Protein AF-A0A6H9S1B2-F1 (afdb_monomer)

Secondary structure (DSSP, 8-state):
----TTS-TTEEEEEETTEEEEEEE--TTEEEEE--S--SS--SSEEEE-TTT--EEEEEEGGGHHHHHHTT-EEEEHHHHHHHHHHHHHHHTHHHH--HHHHHHHHHHHHHH-HHHHHIIIIIIS-HHHHHHHHHHHHHTT----

Organism: NCBI:txid191390

pLDDT: mean 94.65, std 3.09, range [79.12, 98.5]

Mean predicted aligned error: 4.65 Å

Solvent-accessible surface area (backbone atoms only — not comparable to full-atom values): 8504 Å² total; per-residue (Å²): 140,80,92,61,89,89,50,59,95,44,48,52,75,45,66,58,98,87,41,80,76,49,74,48,78,54,51,85,84,28,26,41,35,33,48,87,82,69,59,74,74,87,82,81,58,50,78,48,58,40,85,61,80,66,37,55,24,30,40,24,54,66,87,47,50,68,60,43,45,75,30,44,28,52,73,42,47,40,68,56,53,54,52,48,28,52,48,47,50,48,58,76,41,39,33,77,69,59,47,74,67,56,51,50,53,51,43,55,56,42,32,75,80,39,45,68,58,36,56,49,41,46,67,65,77,37,45,66,70,55,52,46,52,53,52,30,53,37,28,68,72,71,43,86,88,127

Foldseek 3Di:
DDDDPVDDPQKDFDDDPNHTPDMDGFDQQWKKFFDPPQFQDDDPAQWDAQLLPRTTIGTHGPVCVVVSVVRPTDIGGRVVSVVNNVVSVCLQCVLVVDDLVNLVVVLVVCCVVPVPCSVCVPPNVPHSVVVSVVVSVCSNVSHDPD

Nearest PDB structures (foldseek):
  6ch2-assembly1_A  TM=9.134E-01  e=1.469E-17  Salmonella enterica subsp. enterica serovar Typhimurium str. LT2
  6ai3-assembly2_B  TM=9.519E-01  e=8.282E-17  Salmonella enterica subsp. enterica serovar Typhimurium str. LT2
  6ch2-assembly3_C  TM=9.120E-01  e=3.488E-17  Salmonella enterica subsp. enterica serovar Typhimurium str. LT2
  6ch3-assembly1_A  TM=9.401E-01  e=1.536E-16  Salmonella enterica subsp. enterica serovar Typhimurium str. LT2
  6ai2-assembly2_B  TM=9.499E-01  e=7.654E-16  Salmonella enterica subsp. enterica serovar Typhimurium str. LT2

Sequence (146 aa):
IRDNLDLAPSAYRLTLMGVILAEAEIYPDRELAINPGQVYGSLNGITAKDPAFGLEAVWIEISQRAQAQSLGYTVVDASTVVATHLNQILYKHSSELIGHEEVQQLLQVLAKGSPKLAEELVPGVVSLSQLLKVLQALLAEQVPVR

InterPro domains:
  IPR001712 Type III secretion system FHIPEP [PF00771] (1-146)
  IPR001712 Type III secretion system FHIPEP [PTHR30161] (1-146)
  IPR042193 FHIPEP, domain 3 [G3DSA:1.10.8.540] (99-146)
  IPR042194 FHIPEP, domain 1 [G3DSA:3.40.30.60] (1-98)

Structure (mmCIF, N/CA/C/O backbone):
data_AF-A0A6H9S1B2-F1
#
_entry.id   AF-A0A6H9S1B2-F1
#
loop_
_atom_site.group_PDB
_atom_site.id
_atom_site.type_symbol
_atom_site.label_atom_id
_atom_site.label_alt_id
_atom_site.label_comp_id
_atom_site.label_asym_id
_atom_site.label_entity_id
_atom_site.label_seq_id
_atom_site.pdbx_PDB_ins_code
_atom_site.Cartn_x
_atom_site.Cartn_y
_atom_site.Cartn_z
_atom_site.occupancy
_atom_site.B_iso_or_equiv
_atom_site.auth_seq_id
_atom_site.auth_comp_id
_atom_site.auth_asym_id
_atom_site.auth_atom_id
_atom_site.pdbx_PDB_model_num
ATOM 1 N N . ILE A 1 1 ? 9.379 -4.042 9.890 1.00 89.12 1 ILE A N 1
ATOM 2 C CA . ILE A 1 1 ? 10.267 -4.456 8.777 1.00 89.12 1 ILE A CA 1
ATOM 3 C C . ILE A 1 1 ? 11.263 -5.459 9.345 1.00 89.12 1 ILE A C 1
ATOM 5 O O . ILE A 1 1 ? 11.725 -5.232 10.459 1.00 89.12 1 ILE A O 1
ATOM 9 N N . ARG A 1 2 ? 11.486 -6.592 8.672 1.00 92.81 2 ARG A N 1
ATOM 10 C CA . ARG A 1 2 ? 12.411 -7.657 9.095 1.00 92.81 2 ARG A CA 1
ATOM 11 C C . ARG A 1 2 ? 13.111 -8.219 7.864 1.00 92.81 2 ARG A C 1
ATOM 13 O O . ARG A 1 2 ? 12.448 -8.387 6.842 1.00 92.81 2 ARG A O 1
ATOM 20 N N . ASP A 1 3 ? 14.387 -8.544 8.001 1.00 90.69 3 ASP A N 1
ATOM 21 C CA . ASP A 1 3 ? 15.138 -9.220 6.948 1.00 90.69 3 ASP A CA 1
ATOM 22 C C . ASP A 1 3 ? 14.746 -10.699 6.887 1.00 90.69 3 ASP A C 1
ATOM 24 O O . ASP A 1 3 ? 14.477 -11.329 7.915 1.00 90.69 3 ASP A O 1
ATOM 28 N N . ASN A 1 4 ? 14.702 -11.249 5.675 1.00 89.75 4 ASN A N 1
ATOM 29 C CA . ASN A 1 4 ? 14.436 -12.660 5.436 1.00 89.75 4 ASN A CA 1
ATOM 30 C C . ASN A 1 4 ? 15.391 -13.185 4.359 1.00 89.75 4 ASN A C 1
ATOM 32 O O . ASN A 1 4 ? 15.286 -12.801 3.198 1.00 89.75 4 ASN A O 1
ATOM 36 N N . LEU A 1 5 ? 16.313 -14.061 4.764 1.00 89.56 5 LEU A N 1
ATOM 37 C CA . LEU A 1 5 ? 17.356 -14.617 3.898 1.00 89.56 5 LEU A CA 1
ATOM 38 C C . LEU A 1 5 ? 16.834 -15.693 2.934 1.00 89.56 5 LEU A C 1
ATOM 40 O O . LEU A 1 5 ? 17.553 -16.069 2.013 1.00 89.56 5 LEU A O 1
ATOM 44 N N . ASP A 1 6 ? 15.598 -16.161 3.125 1.00 89.94 6 ASP A N 1
ATOM 45 C CA . ASP A 1 6 ? 14.951 -17.120 2.224 1.00 89.94 6 ASP A CA 1
ATOM 46 C C . ASP A 1 6 ? 14.333 -16.438 0.987 1.00 89.94 6 ASP A C 1
ATOM 48 O O . ASP A 1 6 ? 13.907 -17.116 0.052 1.00 89.94 6 ASP A O 1
ATOM 52 N N . LEU A 1 7 ? 14.244 -15.101 0.976 1.00 90.25 7 LEU A N 1
ATOM 53 C CA . LEU A 1 7 ? 13.766 -14.334 -0.175 1.00 90.25 7 LEU A CA 1
ATOM 54 C C . LEU A 1 7 ? 14.899 -14.065 -1.170 1.00 90.25 7 LEU A C 1
ATOM 56 O O . LEU A 1 7 ? 16.067 -13.938 -0.801 1.00 90.25 7 LEU A O 1
ATOM 60 N N . ALA A 1 8 ? 14.537 -13.917 -2.446 1.00 90.44 8 ALA A N 1
ATOM 61 C CA . ALA A 1 8 ? 15.475 -13.420 -3.445 1.00 90.44 8 ALA A CA 1
ATOM 62 C C . ALA A 1 8 ? 15.985 -12.013 -3.053 1.00 90.44 8 ALA A C 1
ATOM 64 O O . ALA A 1 8 ? 15.225 -11.237 -2.469 1.00 90.44 8 ALA A O 1
ATOM 65 N N . PRO A 1 9 ? 17.230 -11.638 -3.408 1.00 88.19 9 PRO A N 1
ATOM 66 C CA . PRO A 1 9 ? 17.816 -10.351 -3.008 1.00 88.19 9 PRO A CA 1
ATOM 67 C C . PRO A 1 9 ? 17.001 -9.128 -3.442 1.00 88.19 9 PRO A C 1
ATOM 69 O O . PRO A 1 9 ? 17.015 -8.094 -2.782 1.00 88.19 9 PRO A O 1
ATOM 72 N N . SER A 1 10 ? 16.297 -9.260 -4.563 1.00 91.25 10 SER A N 1
ATOM 73 C CA . SER A 1 10 ? 15.443 -8.246 -5.165 1.00 91.25 10 SER A CA 1
ATOM 74 C C . SER A 1 10 ? 13.965 -8.480 -4.860 1.00 91.25 10 SER A C 1
ATOM 76 O O . SER A 1 10 ? 13.134 -8.041 -5.636 1.00 91.25 10 SER A O 1
ATOM 78 N N . ALA A 1 11 ? 13.593 -9.198 -3.798 1.00 94.25 11 ALA A N 1
ATOM 79 C CA . ALA A 1 11 ? 12.193 -9.469 -3.472 1.00 94.25 11 ALA A CA 1
ATOM 80 C C . ALA A 1 11 ? 11.792 -8.894 -2.112 1.00 94.25 11 ALA A C 1
ATOM 82 O O . ALA A 1 11 ? 12.574 -8.862 -1.164 1.00 94.25 11 ALA A O 1
ATOM 83 N N . TYR A 1 12 ? 10.528 -8.492 -2.000 1.00 95.50 12 TYR A N 1
ATOM 84 C CA . TYR A 1 12 ? 9.899 -8.194 -0.718 1.00 95.50 12 TYR A CA 1
ATOM 85 C C . TYR A 1 12 ? 8.588 -8.959 -0.567 1.00 95.50 12 TYR A C 1
ATOM 87 O O . TYR A 1 12 ? 7.947 -9.356 -1.540 1.00 95.50 12 TYR A O 1
ATOM 95 N N . ARG A 1 13 ? 8.181 -9.136 0.691 1.00 95.88 13 ARG A N 1
ATOM 96 C CA . ARG A 1 13 ? 6.952 -9.821 1.083 1.00 95.88 13 ARG A CA 1
ATOM 97 C C . ARG A 1 13 ? 6.174 -8.955 2.060 1.00 95.88 13 ARG A C 1
ATOM 99 O O . ARG A 1 13 ? 6.723 -8.482 3.055 1.00 95.88 13 ARG A O 1
ATOM 106 N N . LEU A 1 14 ? 4.884 -8.795 1.801 1.00 95.25 14 LEU A N 1
ATOM 107 C CA . LEU A 1 14 ? 3.946 -8.131 2.694 1.00 95.25 14 LEU A CA 1
ATOM 108 C C . LEU A 1 14 ? 3.105 -9.192 3.397 1.00 95.25 14 LEU A C 1
ATOM 110 O O . LEU A 1 14 ? 2.517 -10.065 2.757 1.00 95.25 14 LEU A O 1
ATOM 114 N N . THR A 1 15 ? 3.082 -9.129 4.727 1.00 93.44 15 THR A N 1
ATOM 115 C CA . THR A 1 15 ? 2.350 -10.083 5.567 1.00 93.44 15 THR A CA 1
ATOM 116 C C . THR A 1 15 ? 1.433 -9.353 6.534 1.00 93.44 15 THR A C 1
ATOM 118 O O . THR A 1 15 ? 1.811 -8.308 7.066 1.00 93.44 15 THR A O 1
ATOM 121 N N . LEU A 1 16 ? 0.258 -9.924 6.783 1.00 89.06 16 LEU A N 1
ATOM 122 C CA . LEU A 1 16 ? -0.695 -9.460 7.783 1.00 89.06 16 LEU A CA 1
ATOM 123 C C . LEU A 1 16 ? -1.042 -10.624 8.706 1.00 89.06 16 LEU A C 1
ATOM 125 O O . LEU A 1 16 ? -1.444 -11.684 8.241 1.00 89.06 16 LEU A O 1
ATOM 129 N N . MET A 1 17 ? -0.831 -10.446 10.013 1.00 86.12 17 MET A N 1
ATOM 130 C CA . MET A 1 17 ? -1.070 -11.489 11.025 1.00 86.12 17 MET A CA 1
ATOM 131 C C . MET A 1 17 ? -0.402 -12.840 10.688 1.00 86.12 17 MET A C 1
ATOM 133 O O . MET A 1 17 ? -0.944 -13.908 10.949 1.00 86.12 17 MET A O 1
ATOM 137 N N . GLY A 1 18 ? 0.790 -12.792 10.080 1.00 87.88 18 GLY A N 1
ATOM 138 C CA . GLY A 1 18 ? 1.551 -13.975 9.660 1.00 87.88 18 GLY A CA 1
ATOM 139 C C . GLY A 1 18 ? 1.124 -14.580 8.318 1.00 87.88 18 GLY A C 1
ATOM 140 O O . GLY A 1 18 ? 1.824 -15.449 7.804 1.00 87.88 18 GLY A O 1
ATOM 141 N N . VAL A 1 19 ? 0.034 -14.101 7.716 1.00 91.94 19 VAL A N 1
ATOM 142 C CA . VAL A 1 19 ? -0.426 -14.519 6.387 1.00 91.94 19 VAL A CA 1
ATOM 143 C C . VAL A 1 19 ? 0.263 -13.679 5.319 1.00 91.94 19 VAL A C 1
ATOM 145 O O . VAL A 1 19 ? 0.362 -12.460 5.445 1.00 91.94 19 VAL A O 1
ATOM 148 N N . ILE A 1 20 ? 0.744 -14.326 4.259 1.00 94.38 20 ILE A N 1
ATOM 149 C CA . ILE A 1 20 ? 1.337 -13.649 3.103 1.00 94.38 20 ILE A CA 1
ATOM 150 C C . ILE A 1 20 ? 0.217 -13.023 2.277 1.00 94.38 20 ILE A C 1
ATOM 152 O O . ILE A 1 20 ? -0.643 -13.739 1.770 1.00 94.38 20 ILE A O 1
ATOM 156 N N . LEU A 1 21 ? 0.238 -11.697 2.144 1.00 94.12 21 LEU A N 1
ATOM 157 C CA . LEU A 1 21 ? -0.731 -10.960 1.332 1.00 94.12 21 LEU A CA 1
ATOM 158 C C . LEU A 1 21 ? -0.211 -10.689 -0.075 1.00 94.12 21 LEU A C 1
ATOM 160 O O . LEU A 1 21 ? -0.986 -10.739 -1.027 1.00 94.12 21 LEU A O 1
ATOM 164 N N . ALA A 1 22 ? 1.084 -10.396 -0.206 1.00 94.25 22 ALA A N 1
ATOM 165 C CA . ALA A 1 22 ? 1.697 -10.155 -1.501 1.00 94.25 22 ALA A CA 1
ATOM 166 C C . ALA A 1 22 ? 3.215 -10.339 -1.482 1.00 94.25 22 ALA A C 1
ATOM 168 O O . ALA A 1 22 ? 3.870 -10.206 -0.444 1.00 94.25 22 ALA A O 1
ATOM 169 N N . GLU A 1 23 ? 3.760 -10.581 -2.667 1.00 94.62 23 GLU A N 1
ATOM 170 C CA . GLU A 1 23 ? 5.188 -10.639 -2.956 1.00 94.62 23 GLU A CA 1
ATOM 171 C C . GLU A 1 23 ? 5.444 -9.932 -4.281 1.00 94.62 23 GLU A C 1
ATOM 173 O O . GLU A 1 23 ? 4.609 -9.991 -5.186 1.00 94.62 23 GLU A O 1
ATOM 178 N N . ALA A 1 24 ? 6.580 -9.255 -4.395 1.00 95.38 24 ALA A N 1
ATOM 179 C CA . ALA A 1 24 ? 6.995 -8.657 -5.653 1.00 95.38 24 ALA A CA 1
ATOM 180 C C . ALA A 1 24 ? 8.511 -8.484 -5.710 1.00 95.38 24 ALA A C 1
ATOM 182 O O . ALA A 1 24 ? 9.193 -8.414 -4.682 1.00 95.38 24 ALA A O 1
ATOM 183 N N . GLU A 1 25 ? 9.011 -8.384 -6.938 1.00 94.88 25 GLU A N 1
ATOM 184 C CA . GLU A 1 25 ? 10.393 -8.023 -7.210 1.00 94.88 25 GLU A CA 1
ATOM 185 C C . GLU A 1 25 ? 10.570 -6.501 -7.243 1.00 94.88 25 GLU A C 1
ATOM 187 O O . GLU A 1 25 ? 9.676 -5.747 -7.636 1.00 94.88 25 GLU A O 1
ATOM 192 N N . ILE A 1 26 ? 11.741 -6.049 -6.811 1.00 95.69 26 ILE A N 1
ATOM 193 C CA . ILE A 1 26 ? 12.121 -4.657 -6.674 1.00 95.69 26 ILE A CA 1
ATOM 194 C C . ILE A 1 26 ? 13.595 -4.477 -7.036 1.00 95.69 26 ILE A C 1
ATOM 196 O O . ILE A 1 26 ? 14.451 -5.255 -6.619 1.00 95.69 26 ILE A O 1
ATOM 200 N N . TYR A 1 27 ? 13.897 -3.422 -7.790 1.00 96.12 27 TYR A N 1
ATOM 201 C CA . TYR A 1 27 ? 15.253 -3.101 -8.235 1.00 96.12 27 TYR A CA 1
ATOM 202 C C . TYR A 1 27 ? 15.627 -1.707 -7.719 1.00 96.12 27 TYR A C 1
ATOM 204 O O . TYR A 1 27 ? 15.220 -0.713 -8.320 1.00 96.12 27 TYR A O 1
ATOM 212 N N . PRO A 1 28 ? 16.342 -1.604 -6.580 1.00 93.75 28 PRO A N 1
ATOM 213 C CA . PRO A 1 28 ? 16.611 -0.323 -5.917 1.00 93.75 28 PRO A CA 1
ATOM 214 C C . PRO A 1 28 ? 17.414 0.683 -6.754 1.00 93.75 28 PRO A C 1
ATOM 216 O O . PRO A 1 28 ? 17.360 1.881 -6.493 1.00 93.75 28 PRO A O 1
ATOM 219 N N . ASP A 1 29 ? 18.168 0.196 -7.735 1.00 95.25 29 ASP A N 1
ATOM 220 C CA . ASP A 1 29 ? 19.000 0.962 -8.665 1.00 95.25 29 ASP A CA 1
ATOM 221 C C . ASP A 1 29 ? 18.260 1.384 -9.948 1.00 95.25 29 ASP A C 1
ATOM 223 O O . ASP A 1 29 ? 18.840 2.042 -10.813 1.00 95.25 29 ASP A O 1
ATOM 227 N N . ARG A 1 30 ? 16.976 1.030 -10.076 1.00 97.62 30 ARG A N 1
ATOM 228 C CA . ARG A 1 30 ? 16.136 1.283 -11.253 1.00 97.62 30 ARG A CA 1
ATOM 229 C C . ARG A 1 30 ? 14.872 2.058 -10.895 1.00 97.62 30 ARG A C 1
ATOM 231 O O . ARG A 1 30 ? 14.501 2.218 -9.733 1.00 97.62 30 ARG A O 1
ATOM 238 N N . GLU A 1 31 ? 14.172 2.502 -11.932 1.00 98.31 31 GLU A N 1
ATOM 239 C CA . GL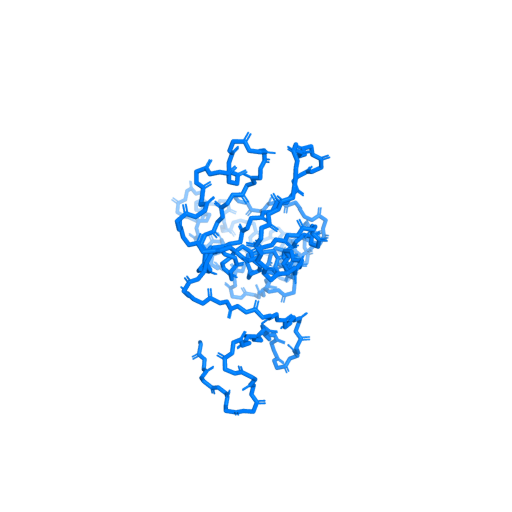U A 1 31 ? 12.854 3.132 -11.821 1.00 98.31 31 GLU A CA 1
ATOM 240 C C . GLU A 1 31 ? 11.814 2.320 -12.585 1.00 98.31 31 GLU A C 1
ATOM 242 O O . GLU A 1 31 ? 12.126 1.701 -13.602 1.00 98.31 31 GLU A O 1
ATOM 247 N N . LEU A 1 32 ? 10.574 2.314 -12.101 1.00 98.50 32 LEU A N 1
ATOM 248 C CA . LEU A 1 32 ? 9.473 1.614 -12.748 1.00 98.50 32 LEU A CA 1
ATOM 249 C C . LEU A 1 32 ? 8.728 2.582 -13.667 1.00 98.50 32 LEU A C 1
ATOM 251 O O . LEU A 1 32 ? 8.106 3.537 -13.203 1.00 98.50 32 LEU A O 1
ATOM 255 N N . ALA A 1 33 ? 8.778 2.325 -14.971 1.00 98.50 33 ALA A N 1
ATOM 256 C CA . ALA A 1 33 ? 7.979 3.017 -15.970 1.00 98.50 33 ALA A CA 1
ATOM 257 C C . ALA A 1 33 ? 6.668 2.255 -16.196 1.00 98.50 33 ALA A C 1
ATOM 259 O O . ALA A 1 33 ? 6.656 1.187 -16.805 1.00 98.50 33 ALA A O 1
ATOM 260 N N . ILE A 1 34 ? 5.565 2.809 -15.703 1.00 98.25 34 ILE A N 1
ATOM 261 C CA . ILE A 1 34 ? 4.226 2.217 -15.729 1.00 98.25 34 ILE A CA 1
ATOM 262 C C . ILE A 1 34 ? 3.465 2.738 -16.948 1.00 98.25 34 ILE A C 1
ATOM 264 O O . ILE A 1 34 ? 3.444 3.945 -17.202 1.00 98.25 34 ILE A O 1
ATOM 268 N N . ASN A 1 35 ? 2.831 1.838 -17.698 1.00 97.25 35 ASN A N 1
ATOM 269 C CA . ASN A 1 35 ? 1.975 2.174 -18.829 1.00 97.25 35 ASN A CA 1
ATOM 270 C C . ASN A 1 35 ? 0.527 2.426 -18.350 1.00 97.25 35 ASN A C 1
ATOM 272 O O . ASN A 1 35 ? -0.155 1.470 -17.976 1.00 97.25 35 ASN A O 1
ATOM 276 N N . PRO A 1 36 ? 0.012 3.672 -18.395 1.00 94.19 36 PRO A N 1
ATOM 277 C CA . PRO A 1 36 ? -1.368 3.979 -18.003 1.00 94.19 36 PRO A CA 1
ATOM 278 C C . PRO A 1 36 ? -2.411 3.654 -19.094 1.00 94.19 36 PRO A C 1
ATOM 280 O O . PRO A 1 36 ? -3.590 3.949 -18.920 1.00 94.19 36 PRO A O 1
ATOM 283 N N . GLY A 1 37 ? -1.995 3.085 -20.231 1.00 91.88 37 GLY A N 1
ATOM 284 C CA . GLY A 1 37 ? -2.847 2.674 -21.352 1.00 91.88 37 GLY A CA 1
ATOM 285 C C . GLY A 1 37 ? -2.613 3.447 -22.655 1.00 91.88 37 GLY A C 1
ATOM 286 O O . GLY A 1 37 ? -3.025 2.982 -23.714 1.00 91.88 37 GLY A O 1
ATOM 287 N N . GLN A 1 38 ? -1.939 4.600 -22.611 1.00 89.88 38 GLN A N 1
ATOM 288 C CA . GLN A 1 38 ? -1.633 5.428 -23.786 1.00 89.88 38 GLN A CA 1
ATOM 289 C C . GLN A 1 38 ? -0.146 5.796 -23.812 1.00 89.88 38 GLN A C 1
ATOM 291 O O . GLN A 1 38 ? 0.244 6.872 -23.362 1.00 89.88 38 GLN A O 1
ATOM 296 N N . VAL A 1 39 ? 0.681 4.889 -24.336 1.00 95.56 39 VAL A N 1
ATOM 297 C CA . VAL A 1 39 ? 2.125 5.105 -24.530 1.00 95.56 39 VAL A CA 1
ATOM 298 C C . VAL A 1 39 ? 2.499 5.037 -26.008 1.00 95.56 39 VAL A C 1
ATOM 300 O O . VAL A 1 39 ? 1.875 4.313 -26.784 1.00 95.56 39 VAL A O 1
ATOM 303 N N . TYR A 1 40 ? 3.536 5.775 -26.398 1.00 93.06 40 TYR A N 1
ATOM 304 C CA . TYR A 1 40 ? 3.951 5.958 -27.794 1.00 93.06 40 TYR A CA 1
ATOM 305 C C . TYR A 1 40 ? 5.305 5.312 -28.100 1.00 93.06 40 TYR A C 1
ATOM 307 O O . TYR A 1 40 ? 6.183 5.938 -28.683 1.00 93.06 40 TYR A O 1
ATOM 315 N N . GLY A 1 41 ? 5.489 4.055 -27.703 1.00 92.94 41 GLY A N 1
ATOM 316 C CA . GLY A 1 41 ? 6.713 3.290 -27.946 1.00 92.94 41 GLY A CA 1
ATOM 317 C C . GLY A 1 41 ? 6.993 2.296 -26.827 1.00 92.94 41 GLY A C 1
ATOM 318 O O . GLY A 1 41 ? 6.241 2.220 -25.860 1.00 92.94 41 GLY A O 1
ATOM 319 N N . SER A 1 42 ? 8.078 1.539 -26.962 1.00 94.38 42 SER A N 1
ATOM 320 C CA . SER A 1 42 ? 8.573 0.619 -25.935 1.00 94.38 42 SER A CA 1
ATOM 321 C C . SER A 1 42 ? 9.867 1.134 -25.311 1.00 94.38 42 SER A C 1
ATOM 323 O O . SER A 1 42 ? 10.636 1.854 -25.950 1.00 94.38 42 SER A O 1
ATOM 325 N N . LEU A 1 43 ? 10.130 0.714 -24.076 1.00 96.62 43 LEU A N 1
ATOM 326 C CA . LEU A 1 43 ? 11.358 1.014 -23.345 1.00 96.62 43 LEU A CA 1
ATOM 327 C C . LEU A 1 43 ? 12.266 -0.212 -23.279 1.00 96.62 43 LEU A C 1
ATOM 329 O O . LEU A 1 43 ? 11.786 -1.344 -23.238 1.00 96.62 43 LEU A O 1
ATOM 333 N N . ASN A 1 44 ? 13.577 0.024 -23.231 1.00 96.12 44 ASN A N 1
ATOM 334 C CA . ASN A 1 44 ? 14.552 -1.030 -22.982 1.00 96.12 44 ASN A CA 1
ATOM 335 C C . ASN A 1 44 ? 14.729 -1.206 -21.472 1.00 96.12 44 ASN A C 1
ATOM 337 O O . ASN A 1 44 ? 15.128 -0.275 -20.768 1.00 96.12 44 AS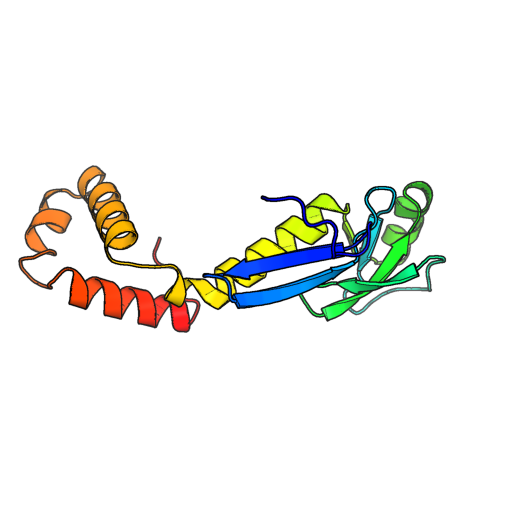N A O 1
ATOM 341 N N . GLY A 1 45 ? 14.462 -2.408 -20.976 1.00 96.50 45 GLY A N 1
ATOM 342 C CA . GLY A 1 45 ? 14.556 -2.703 -19.554 1.00 96.50 45 GLY A CA 1
ATOM 343 C C . GLY A 1 45 ? 13.984 -4.070 -19.206 1.00 96.50 45 GLY A C 1
ATOM 344 O O . GLY A 1 45 ? 13.774 -4.908 -20.082 1.00 96.50 45 GLY A O 1
ATOM 345 N N . ILE A 1 46 ? 13.736 -4.286 -17.917 1.00 97.38 46 ILE A N 1
ATOM 346 C CA . ILE A 1 46 ? 13.168 -5.539 -17.410 1.00 97.38 46 ILE A CA 1
ATOM 347 C C . ILE A 1 46 ? 11.649 -5.391 -17.398 1.00 97.38 46 ILE A C 1
ATOM 349 O O . ILE A 1 46 ? 11.110 -4.571 -16.654 1.00 97.38 46 ILE A O 1
ATOM 353 N N . THR A 1 47 ? 10.952 -6.154 -18.237 1.00 97.12 47 THR A N 1
ATOM 354 C CA . THR A 1 47 ? 9.484 -6.175 -18.253 1.00 97.12 47 THR A CA 1
ATOM 355 C C . THR A 1 47 ? 8.947 -6.654 -16.908 1.00 97.12 47 THR A C 1
ATOM 357 O O . THR A 1 47 ? 9.418 -7.650 -16.365 1.00 97.12 47 THR A O 1
ATOM 360 N N . ALA A 1 48 ? 7.954 -5.947 -16.380 1.00 96.25 48 ALA A N 1
ATOM 361 C CA . ALA A 1 48 ? 7.337 -6.231 -15.096 1.00 96.25 48 ALA A CA 1
ATOM 362 C C . ALA A 1 48 ? 5.860 -5.815 -15.106 1.00 96.25 48 ALA A C 1
ATOM 364 O O . ALA A 1 48 ? 5.330 -5.317 -16.100 1.00 96.25 48 ALA A O 1
ATOM 365 N N . LYS A 1 49 ? 5.196 -5.998 -13.967 1.00 96.81 49 LYS A N 1
ATOM 366 C CA . LYS A 1 49 ? 3.900 -5.382 -13.691 1.00 96.81 49 LYS A CA 1
ATOM 367 C C . LYS A 1 49 ? 4.012 -4.521 -12.450 1.00 96.81 49 LYS A C 1
ATOM 369 O O . LYS A 1 49 ? 4.736 -4.874 -11.521 1.00 96.81 49 LYS A O 1
ATOM 374 N N . ASP A 1 50 ? 3.285 -3.414 -12.433 1.00 96.31 50 ASP A N 1
ATOM 375 C CA . ASP A 1 50 ? 3.093 -2.653 -11.211 1.00 96.31 50 ASP A CA 1
ATOM 376 C C . ASP A 1 50 ? 2.376 -3.539 -10.173 1.00 96.31 50 ASP A C 1
ATOM 378 O O . ASP A 1 50 ? 1.290 -4.052 -10.458 1.00 96.31 50 ASP A O 1
ATOM 382 N N . PRO A 1 51 ? 2.956 -3.755 -8.982 1.00 96.50 51 PRO A N 1
ATOM 383 C CA . PRO A 1 51 ? 2.396 -4.683 -8.007 1.00 96.50 51 PRO A CA 1
ATOM 384 C C . PRO A 1 51 ? 1.122 -4.152 -7.334 1.00 96.50 51 PRO A C 1
ATOM 386 O O . PRO A 1 51 ? 0.353 -4.935 -6.787 1.00 96.50 51 PRO A O 1
ATOM 389 N N . ALA A 1 52 ? 0.875 -2.840 -7.377 1.00 95.06 52 ALA A N 1
ATOM 390 C CA . ALA A 1 52 ? -0.278 -2.221 -6.737 1.00 95.06 52 ALA A CA 1
ATOM 391 C C . ALA A 1 52 ? -1.565 -2.363 -7.572 1.00 95.06 52 ALA A C 1
ATOM 393 O O . ALA A 1 52 ? -2.634 -2.624 -7.021 1.00 95.06 52 ALA A O 1
ATOM 394 N N . PHE A 1 53 ? -1.462 -2.209 -8.894 1.00 94.00 53 PHE A N 1
ATOM 395 C CA . PHE A 1 53 ? -2.598 -2.138 -9.819 1.00 94.00 53 PHE A CA 1
ATOM 396 C C . PHE A 1 53 ? -2.557 -3.193 -10.934 1.00 94.00 53 PHE A C 1
ATOM 398 O O . PHE A 1 53 ? -3.532 -3.346 -11.668 1.00 94.00 53 PHE A O 1
ATOM 405 N N . GLY A 1 54 ? -1.448 -3.922 -11.088 1.00 94.94 54 GLY A N 1
ATOM 406 C CA . GLY A 1 54 ? -1.278 -4.945 -12.124 1.00 94.94 54 GLY A CA 1
ATOM 407 C C . GLY A 1 54 ? -1.059 -4.387 -13.534 1.00 94.94 54 GLY A C 1
ATOM 408 O O . GLY A 1 54 ? -1.229 -5.122 -14.508 1.00 94.94 54 GLY A O 1
ATOM 409 N N . LEU A 1 55 ? -0.705 -3.104 -13.653 1.00 96.62 55 LEU A N 1
ATOM 410 C CA . LEU A 1 55 ? -0.454 -2.440 -14.934 1.00 96.62 55 LEU A CA 1
ATOM 411 C C . LEU A 1 55 ? 0.857 -2.921 -15.557 1.00 96.62 55 LEU A C 1
ATOM 413 O O . LEU A 1 55 ? 1.826 -3.186 -14.849 1.00 96.62 55 LEU A O 1
ATOM 417 N N . GLU A 1 56 ? 0.905 -2.989 -16.887 1.00 97.38 56 GLU A N 1
ATOM 418 C CA . GLU A 1 56 ? 2.140 -3.301 -17.610 1.00 97.38 56 GLU A CA 1
ATOM 419 C C . GLU A 1 56 ? 3.203 -2.233 -17.330 1.00 97.38 56 GLU A C 1
ATOM 421 O O . GLU A 1 56 ? 2.930 -1.030 -17.391 1.00 97.38 56 GLU A O 1
ATOM 426 N N . ALA A 1 57 ? 4.422 -2.669 -17.027 1.00 97.94 57 ALA A N 1
ATOM 427 C CA . ALA A 1 57 ? 5.502 -1.776 -16.646 1.00 97.94 57 ALA A CA 1
ATOM 428 C C . ALA A 1 57 ? 6.872 -2.299 -17.097 1.00 97.94 57 ALA A C 1
ATOM 430 O O . ALA A 1 57 ? 7.036 -3.449 -17.507 1.00 97.94 57 ALA A O 1
ATOM 431 N N . VAL A 1 58 ? 7.879 -1.432 -17.035 1.00 98.25 58 VAL A N 1
ATOM 432 C CA . VAL A 1 58 ? 9.266 -1.776 -17.357 1.00 98.25 58 VAL A CA 1
ATOM 433 C C . VAL A 1 58 ? 10.190 -1.130 -16.332 1.00 98.25 58 VAL A C 1
ATOM 435 O O . VAL A 1 58 ? 10.122 0.079 -16.116 1.00 98.25 58 VAL A O 1
ATOM 438 N N . TRP A 1 59 ? 11.073 -1.916 -15.720 1.00 98.25 59 TRP A N 1
ATOM 439 C CA . TRP A 1 59 ? 12.178 -1.386 -14.928 1.00 98.25 59 TRP A CA 1
ATOM 440 C C . TRP A 1 59 ? 13.256 -0.836 -15.851 1.00 98.25 59 TRP A C 1
ATOM 442 O O . TRP A 1 59 ? 13.881 -1.581 -16.611 1.00 98.25 59 TRP A O 1
ATOM 452 N N . ILE A 1 60 ? 13.488 0.466 -15.763 1.00 98.50 60 ILE A N 1
ATOM 453 C CA . ILE A 1 60 ? 14.420 1.209 -16.603 1.00 98.50 60 ILE A CA 1
ATOM 454 C C . ILE A 1 60 ? 15.593 1.749 -15.788 1.00 98.50 60 ILE A C 1
ATOM 456 O O . ILE A 1 60 ? 15.506 1.939 -14.576 1.00 98.50 60 ILE A O 1
ATOM 460 N N . GLU A 1 61 ? 16.703 2.010 -16.475 1.00 98.25 61 GLU A N 1
ATOM 461 C CA . GLU A 1 61 ? 17.800 2.801 -15.907 1.00 98.25 61 GLU A CA 1
ATOM 462 C C . GLU A 1 61 ? 17.314 4.222 -15.593 1.00 98.25 61 GLU A C 1
ATOM 464 O O . GLU A 1 61 ? 16.538 4.793 -16.363 1.00 98.25 61 GLU A O 1
ATOM 469 N N . ILE A 1 62 ? 17.840 4.837 -14.531 1.00 97.38 62 ILE A N 1
ATOM 470 C CA . ILE A 1 62 ? 17.480 6.209 -14.121 1.00 97.38 62 ILE A CA 1
ATOM 471 C C . ILE A 1 62 ? 17.684 7.215 -15.274 1.00 97.38 62 ILE A C 1
ATOM 473 O O . ILE A 1 62 ? 16.914 8.162 -15.443 1.00 97.38 62 ILE A O 1
ATOM 477 N N . SER A 1 63 ? 18.690 6.988 -16.125 1.00 97.88 63 SER A N 1
ATOM 478 C CA . SER A 1 63 ? 18.982 7.819 -17.301 1.00 97.88 63 SER A CA 1
ATOM 479 C C . SER A 1 63 ? 17.874 7.814 -18.363 1.00 97.88 63 SER A C 1
ATOM 481 O O . SER A 1 63 ? 17.763 8.769 -19.130 1.00 97.88 63 SER A O 1
ATOM 483 N N . GLN A 1 64 ? 17.029 6.780 -18.399 1.00 97.81 64 GLN A N 1
ATOM 484 C CA . GLN A 1 64 ? 15.931 6.648 -19.359 1.00 97.81 64 GLN A CA 1
ATOM 485 C C . GLN A 1 64 ? 14.645 7.365 -18.908 1.00 97.81 64 GLN A C 1
ATOM 487 O O . GLN A 1 64 ? 13.695 7.429 -19.689 1.00 97.81 64 GLN A O 1
ATOM 492 N N . ARG A 1 65 ? 14.589 7.946 -17.694 1.00 97.88 65 ARG A N 1
ATOM 493 C CA . ARG A 1 65 ? 13.383 8.611 -17.153 1.00 97.88 65 ARG A CA 1
ATOM 494 C C . ARG A 1 65 ? 12.765 9.611 -18.131 1.00 97.88 65 ARG A C 1
ATOM 496 O O . ARG A 1 65 ? 11.570 9.541 -18.405 1.00 97.88 65 ARG A O 1
ATOM 503 N N . ALA A 1 66 ? 13.571 10.538 -18.653 1.00 97.88 66 ALA A N 1
ATOM 504 C CA . ALA A 1 66 ? 13.077 11.605 -19.527 1.00 97.88 66 ALA A CA 1
ATOM 505 C C . ALA A 1 66 ? 12.472 11.050 -20.828 1.00 97.88 66 ALA A C 1
ATOM 507 O O . ALA A 1 66 ? 11.452 11.548 -21.301 1.00 97.88 66 ALA A O 1
ATOM 508 N N . GLN A 1 67 ? 13.069 9.986 -21.374 1.00 97.75 67 GLN A N 1
ATOM 509 C CA . GLN A 1 67 ? 12.540 9.280 -22.539 1.00 97.75 67 GLN A CA 1
ATOM 510 C C . GLN A 1 67 ? 11.234 8.551 -22.203 1.00 97.75 67 GLN A C 1
ATOM 512 O O . GLN A 1 67 ? 10.264 8.656 -22.940 1.00 97.75 67 GLN A O 1
ATOM 517 N N . ALA A 1 68 ? 11.170 7.831 -21.085 1.00 97.88 68 ALA A N 1
ATOM 518 C CA . ALA A 1 68 ? 9.953 7.139 -20.669 1.00 97.88 68 ALA A CA 1
ATOM 519 C C . ALA A 1 68 ? 8.772 8.103 -20.488 1.00 97.88 68 ALA A C 1
ATOM 521 O O . ALA A 1 68 ? 7.677 7.846 -20.989 1.00 97.88 68 ALA A O 1
ATOM 522 N N . GLN A 1 69 ? 9.011 9.251 -19.856 1.00 97.69 69 GLN A N 1
ATOM 523 C CA . GLN A 1 69 ? 7.996 10.290 -19.687 1.00 97.69 69 GLN A CA 1
ATOM 524 C C . GLN A 1 69 ? 7.547 10.894 -21.023 1.00 97.69 69 GLN A C 1
ATOM 526 O O . GLN A 1 69 ? 6.350 11.095 -21.218 1.00 97.69 69 GLN A O 1
ATOM 531 N N . SER A 1 70 ? 8.463 11.141 -21.969 1.00 97.44 70 SER A N 1
ATOM 532 C CA . SER A 1 70 ? 8.089 11.663 -23.293 1.00 97.44 70 SER A CA 1
ATOM 533 C C . SER A 1 70 ? 7.261 10.671 -24.117 1.00 97.44 70 SER A C 1
ATOM 535 O O . SER A 1 70 ? 6.459 11.088 -24.949 1.00 97.44 70 SER A O 1
ATOM 537 N N . LEU A 1 71 ? 7.403 9.370 -23.845 1.00 97.56 71 LEU A N 1
ATOM 538 C CA . LEU A 1 71 ? 6.588 8.303 -24.428 1.00 97.56 71 LEU A CA 1
ATOM 539 C C . LEU A 1 71 ? 5.251 8.085 -23.695 1.00 97.56 71 LEU A C 1
ATOM 541 O O . LEU A 1 71 ? 4.478 7.235 -24.126 1.00 97.56 71 LEU A O 1
ATOM 545 N N . GLY A 1 72 ? 4.958 8.830 -22.623 1.00 96.88 72 GLY A N 1
ATOM 546 C CA . GLY A 1 72 ? 3.690 8.759 -21.884 1.00 96.88 72 GLY A CA 1
ATOM 547 C C . GLY A 1 72 ? 3.676 7.803 -20.686 1.00 96.88 72 GLY A C 1
ATOM 548 O O . GLY A 1 72 ? 2.617 7.572 -20.103 1.00 96.88 72 GLY A O 1
ATOM 549 N N . TYR A 1 73 ? 4.824 7.242 -20.292 1.00 98.25 73 TYR A N 1
ATOM 550 C CA . TYR A 1 73 ? 4.908 6.403 -19.095 1.00 98.25 73 TYR A CA 1
ATOM 551 C C . TYR A 1 73 ? 4.900 7.246 -17.816 1.00 98.25 73 TYR A C 1
ATOM 553 O O . TYR A 1 73 ? 5.520 8.309 -17.737 1.00 98.25 73 TYR A O 1
ATOM 561 N N . THR A 1 74 ? 4.267 6.715 -16.772 1.00 97.69 74 THR A N 1
ATOM 562 C CA . THR A 1 74 ? 4.411 7.240 -15.410 1.00 97.69 74 THR A CA 1
ATOM 563 C C . THR A 1 74 ? 5.628 6.585 -14.771 1.00 97.69 74 THR A C 1
ATOM 565 O O . THR A 1 74 ? 5.652 5.370 -14.613 1.00 97.69 74 THR A O 1
ATOM 568 N N . VAL A 1 75 ? 6.650 7.370 -14.427 1.00 97.94 75 VAL A N 1
ATOM 569 C CA . VAL A 1 75 ? 7.916 6.847 -13.888 1.00 97.94 75 VAL A CA 1
ATOM 570 C C . VAL A 1 75 ? 7.996 7.105 -12.390 1.00 97.94 75 VAL A C 1
ATOM 572 O O . VAL A 1 75 ? 7.912 8.258 -11.965 1.00 97.94 75 VAL A O 1
ATOM 575 N N . VAL A 1 76 ? 8.200 6.050 -11.606 1.00 97.88 76 VAL A N 1
ATOM 576 C CA . VAL A 1 76 ? 8.314 6.106 -10.141 1.00 97.88 76 VAL A CA 1
ATOM 577 C C . VAL A 1 76 ? 9.563 5.371 -9.663 1.00 97.88 76 VAL A C 1
ATOM 579 O O . VAL A 1 76 ? 10.005 4.406 -10.284 1.00 97.88 76 VAL A O 1
ATOM 582 N N . ASP A 1 77 ? 10.154 5.829 -8.563 1.00 97.81 77 ASP A N 1
ATOM 583 C CA . ASP A 1 77 ? 11.294 5.145 -7.952 1.00 97.81 77 ASP A CA 1
ATOM 584 C C . ASP A 1 77 ? 10.863 3.861 -7.217 1.00 97.81 77 ASP A C 1
ATOM 586 O O . ASP A 1 77 ? 9.693 3.675 -6.865 1.00 97.81 77 ASP A O 1
ATOM 590 N N . ALA A 1 78 ? 11.826 2.979 -6.944 1.00 96.44 78 ALA A N 1
ATOM 591 C CA . ALA A 1 78 ? 11.585 1.701 -6.279 1.00 96.44 78 ALA A CA 1
ATOM 592 C C . ALA A 1 78 ? 10.908 1.833 -4.898 1.00 96.44 78 ALA A C 1
ATOM 594 O O . ALA A 1 78 ? 10.023 1.045 -4.558 1.00 96.44 78 ALA A O 1
ATOM 595 N N . SER A 1 79 ? 11.271 2.839 -4.098 1.00 95.56 79 SER A N 1
ATOM 596 C CA . SER A 1 79 ? 10.665 3.029 -2.775 1.00 95.56 79 SER A CA 1
ATOM 597 C C . SER A 1 79 ? 9.190 3.423 -2.884 1.00 95.56 79 SER A C 1
ATOM 599 O O . SER A 1 79 ? 8.353 2.901 -2.144 1.00 95.56 79 SER A O 1
ATOM 601 N N . THR A 1 80 ? 8.853 4.247 -3.879 1.00 97.31 80 THR A N 1
ATOM 602 C CA . THR A 1 80 ? 7.481 4.638 -4.208 1.00 97.31 80 THR A CA 1
ATOM 603 C C . THR A 1 80 ? 6.647 3.441 -4.672 1.00 97.31 80 THR A C 1
ATOM 605 O O . THR A 1 80 ? 5.481 3.337 -4.287 1.00 97.31 80 THR A O 1
ATOM 608 N N . VAL A 1 81 ? 7.225 2.495 -5.423 1.00 97.56 81 VAL A N 1
ATOM 609 C CA . VAL A 1 81 ? 6.537 1.248 -5.815 1.00 97.56 81 VAL A CA 1
ATOM 610 C C . VAL A 1 81 ? 6.130 0.438 -4.583 1.00 97.56 81 VAL A C 1
ATOM 612 O O . VAL A 1 81 ? 4.961 0.078 -4.431 1.00 97.56 81 VAL A O 1
ATOM 615 N N . VAL A 1 82 ? 7.071 0.199 -3.661 1.00 96.75 82 VAL A N 1
ATOM 616 C CA . VAL A 1 82 ? 6.795 -0.552 -2.424 1.00 96.75 82 VAL A CA 1
ATOM 617 C C . VAL A 1 82 ? 5.770 0.183 -1.557 1.00 96.75 82 VAL A C 1
ATOM 619 O O . VAL A 1 82 ? 4.830 -0.437 -1.059 1.00 96.75 82 VAL A O 1
ATOM 622 N N . ALA A 1 83 ? 5.911 1.503 -1.402 1.00 96.62 83 ALA A N 1
ATOM 623 C CA . ALA A 1 83 ? 4.991 2.320 -0.616 1.00 96.62 83 ALA A CA 1
ATOM 624 C C . ALA A 1 83 ? 3.566 2.302 -1.189 1.00 96.62 83 ALA A C 1
ATOM 626 O O . ALA A 1 83 ? 2.603 2.142 -0.440 1.00 96.62 8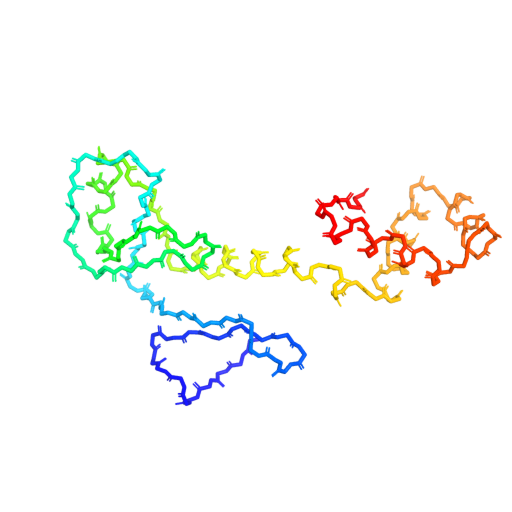3 ALA A O 1
ATOM 627 N N . THR A 1 84 ? 3.425 2.410 -2.512 1.00 96.94 84 THR A N 1
ATOM 628 C CA . THR A 1 84 ? 2.123 2.376 -3.194 1.00 96.94 84 THR A CA 1
ATOM 629 C C . THR A 1 84 ? 1.455 1.015 -3.028 1.00 96.94 84 THR A C 1
ATOM 631 O O . THR A 1 84 ? 0.271 0.953 -2.697 1.00 96.94 84 THR A O 1
ATOM 634 N N . HIS A 1 85 ? 2.212 -0.075 -3.176 1.00 96.94 85 HIS A N 1
ATOM 635 C CA . HIS A 1 85 ? 1.688 -1.425 -2.991 1.00 96.94 85 HIS A CA 1
ATOM 636 C C . HIS A 1 85 ? 1.267 -1.694 -1.543 1.00 96.94 85 HIS A C 1
ATOM 638 O O . HIS A 1 85 ? 0.164 -2.187 -1.302 1.00 96.94 85 HIS A O 1
ATOM 644 N N . LEU A 1 86 ? 2.097 -1.301 -0.570 1.00 95.81 86 LEU A N 1
ATOM 645 C CA . LEU A 1 86 ? 1.745 -1.388 0.846 1.00 95.81 86 LEU A CA 1
ATOM 646 C C . LEU A 1 86 ? 0.462 -0.607 1.138 1.00 95.81 86 LEU A C 1
ATOM 648 O O . LEU A 1 86 ? -0.440 -1.132 1.783 1.00 95.81 86 LEU A O 1
ATOM 652 N N . ASN A 1 87 ? 0.360 0.623 0.637 1.00 94.88 87 ASN A N 1
ATOM 653 C CA . ASN A 1 87 ? -0.817 1.459 0.828 1.00 94.88 87 ASN A CA 1
ATOM 654 C C . ASN A 1 87 ? -2.077 0.799 0.244 1.00 94.88 87 ASN A C 1
ATOM 656 O O . ASN A 1 87 ? -3.096 0.731 0.925 1.00 94.88 87 ASN A O 1
ATOM 660 N N . GLN A 1 88 ? -2.004 0.240 -0.970 1.00 94.62 88 GLN A N 1
ATOM 661 C CA . GLN A 1 88 ? -3.119 -0.506 -1.569 1.00 94.62 88 GLN A CA 1
ATOM 662 C C . GLN A 1 88 ? -3.557 -1.698 -0.712 1.00 94.62 88 GLN A C 1
ATOM 664 O O . GLN A 1 88 ? -4.752 -1.899 -0.501 1.00 94.62 88 GLN A O 1
ATOM 669 N N . ILE A 1 89 ? -2.607 -2.457 -0.164 1.00 94.00 89 ILE A N 1
ATOM 670 C CA . ILE A 1 89 ? -2.909 -3.573 0.740 1.00 94.00 89 ILE A CA 1
ATOM 671 C C . ILE A 1 89 ? -3.577 -3.081 2.025 1.00 94.00 89 ILE A C 1
ATOM 673 O O . ILE A 1 89 ? -4.587 -3.647 2.436 1.00 94.00 89 ILE A O 1
ATOM 677 N N . LEU A 1 90 ? -3.071 -2.009 2.637 1.00 92.00 90 LEU A N 1
ATOM 678 C CA . LEU A 1 90 ? -3.679 -1.433 3.838 1.00 92.00 90 LEU A CA 1
ATOM 679 C C . LEU A 1 90 ? -5.110 -0.952 3.577 1.00 92.00 90 LEU A C 1
AT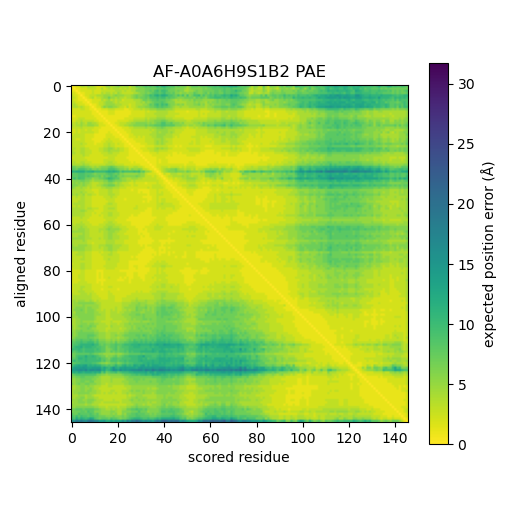OM 681 O O . LEU A 1 90 ? -5.991 -1.219 4.389 1.00 92.00 90 LEU A O 1
ATOM 685 N N . TYR A 1 91 ? -5.366 -0.300 2.439 1.00 90.94 91 TYR A N 1
ATOM 686 C CA . TYR A 1 91 ? -6.722 0.098 2.050 1.00 90.94 91 TYR A CA 1
ATOM 687 C C . TYR A 1 91 ? -7.636 -1.113 1.862 1.00 90.94 91 TY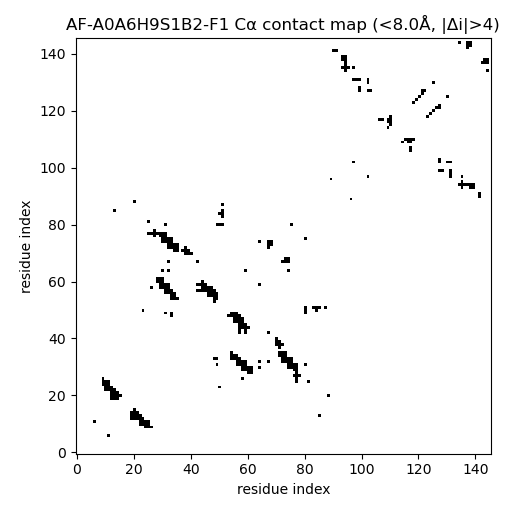R A C 1
ATOM 689 O O . TYR A 1 91 ? -8.731 -1.149 2.426 1.00 90.94 91 TYR A O 1
ATOM 697 N N . LYS A 1 92 ? -7.170 -2.122 1.117 1.00 91.94 92 LYS A N 1
ATOM 698 C CA . LYS A 1 92 ? -7.927 -3.345 0.827 1.00 91.94 92 LYS A CA 1
ATOM 699 C C . LYS A 1 92 ? -8.298 -4.128 2.088 1.00 91.94 92 LYS A C 1
ATOM 701 O O . LYS A 1 92 ? -9.383 -4.694 2.139 1.00 91.94 92 LYS A O 1
ATOM 706 N N . HIS A 1 93 ? -7.421 -4.136 3.089 1.00 92.62 93 HIS A N 1
ATOM 707 C CA . HIS A 1 93 ? -7.609 -4.865 4.346 1.00 92.62 93 HIS A CA 1
ATOM 708 C C . HIS A 1 93 ? -7.989 -3.951 5.524 1.00 92.62 93 HIS A C 1
ATOM 710 O O . HIS A 1 93 ? -7.916 -4.359 6.679 1.00 92.62 93 HIS A O 1
ATOM 716 N N . SER A 1 94 ? -8.415 -2.712 5.264 1.00 93.12 94 SER A N 1
ATOM 717 C CA . SER A 1 94 ? -8.686 -1.716 6.314 1.00 93.12 94 SER A CA 1
ATOM 718 C C . SER A 1 94 ? -9.771 -2.146 7.311 1.00 93.12 94 SER A C 1
ATOM 720 O O . SER A 1 94 ? -9.652 -1.861 8.503 1.00 93.12 94 SER A O 1
ATOM 722 N N . SER A 1 95 ? -10.788 -2.886 6.862 1.00 93.94 95 SER A N 1
ATOM 723 C CA . SER A 1 95 ? -11.835 -3.442 7.730 1.00 93.94 95 SER A CA 1
ATOM 724 C C . SER A 1 95 ? -11.332 -4.557 8.657 1.00 93.94 95 SER A C 1
ATOM 726 O O . SER A 1 95 ? -11.879 -4.734 9.742 1.00 93.94 95 SER A O 1
ATOM 728 N N . GLU A 1 96 ? -10.284 -5.284 8.262 1.00 91.62 96 GLU A N 1
ATOM 729 C CA . GLU A 1 96 ? -9.627 -6.314 9.080 1.00 91.62 96 GLU A CA 1
ATOM 730 C C . GLU A 1 96 ? -8.627 -5.706 10.071 1.00 91.62 96 GLU A C 1
ATOM 732 O O . GLU A 1 96 ? -8.348 -6.292 11.115 1.00 91.62 96 GLU A O 1
ATOM 737 N N . LEU A 1 97 ? -8.085 -4.531 9.739 1.00 91.44 97 LEU A N 1
ATOM 738 C CA . LEU A 1 97 ? -7.104 -3.816 10.554 1.00 91.44 97 LEU A CA 1
ATOM 739 C C . LEU A 1 97 ? -7.734 -3.025 11.701 1.00 91.44 97 LEU A C 1
ATOM 741 O O . LEU A 1 97 ? -7.058 -2.785 12.696 1.00 91.44 97 LEU A O 1
ATOM 745 N N . ILE A 1 98 ? -8.994 -2.600 11.570 1.00 93.81 98 ILE A N 1
ATOM 746 C CA . ILE A 1 98 ? -9.670 -1.849 12.628 1.00 93.81 98 ILE A CA 1
ATOM 747 C C . ILE A 1 98 ? -10.177 -2.792 13.731 1.00 93.81 98 ILE A C 1
ATOM 749 O O . ILE A 1 98 ? -10.986 -3.695 13.490 1.00 93.81 98 ILE A O 1
ATOM 753 N N . GLY A 1 99 ? -9.720 -2.555 14.959 1.00 95.19 99 GLY A N 1
ATOM 754 C CA . GLY A 1 99 ? -10.150 -3.247 16.166 1.00 95.19 99 GLY A CA 1
ATOM 755 C C . GLY A 1 99 ? -10.690 -2.292 17.230 1.00 95.19 99 GLY A C 1
ATOM 756 O O . GLY A 1 99 ? -10.939 -1.108 16.998 1.00 95.19 99 GLY A O 1
ATOM 757 N N . HIS A 1 100 ? -10.908 -2.815 18.438 1.00 95.88 100 HIS A N 1
ATOM 758 C CA . HIS A 1 100 ? -11.424 -2.015 19.553 1.00 95.88 100 HIS A CA 1
ATOM 759 C C . HIS A 1 100 ? -10.482 -0.877 19.960 1.00 95.88 100 HIS A C 1
ATOM 761 O O . HIS A 1 100 ? -10.976 0.182 20.346 1.00 95.88 100 HIS A O 1
ATOM 767 N N . GLU A 1 101 ? -9.164 -1.073 19.871 1.00 95.50 101 GLU A N 1
ATOM 768 C CA . GLU A 1 101 ? -8.172 -0.044 20.212 1.00 95.50 101 GLU A CA 1
ATOM 769 C C . GLU A 1 101 ? -8.244 1.143 19.246 1.00 95.50 101 GLU A C 1
ATOM 771 O O . GLU A 1 101 ? -8.339 2.289 19.689 1.00 95.50 101 GLU A O 1
ATOM 776 N N . GLU A 1 102 ? -8.301 0.887 17.938 1.00 94.81 102 GLU A N 1
ATOM 777 C CA . GLU A 1 102 ? -8.420 1.937 16.922 1.00 94.81 102 GLU A CA 1
ATOM 778 C C . GLU A 1 102 ? -9.722 2.728 17.098 1.00 94.81 102 GLU A C 1
ATOM 780 O O . GLU A 1 102 ? -9.717 3.957 17.048 1.00 94.81 102 GLU A O 1
ATOM 785 N N . VAL A 1 103 ? -10.842 2.053 17.383 1.00 95.62 103 VAL A N 1
ATOM 786 C CA . VAL A 1 103 ? -12.123 2.735 17.633 1.00 95.62 103 VAL A CA 1
ATOM 787 C C . VAL A 1 103 ? -12.065 3.596 18.896 1.00 95.62 103 VAL A C 1
ATOM 789 O O . VAL A 1 103 ? -12.602 4.704 18.907 1.00 95.62 103 VAL A O 1
ATOM 792 N N . GLN A 1 104 ? -11.383 3.147 19.952 1.00 94.75 104 GLN A N 1
ATOM 793 C CA . GLN A 1 104 ? -11.160 3.981 21.136 1.00 94.75 104 GLN A CA 1
ATOM 794 C C . GLN A 1 104 ? -10.308 5.212 20.815 1.00 94.75 104 GLN A C 1
ATOM 796 O O . GLN A 1 104 ? -10.629 6.306 21.280 1.00 94.75 104 GLN A O 1
ATOM 801 N N . GLN A 1 105 ? -9.259 5.071 20.004 1.00 94.94 105 GLN A N 1
ATOM 802 C CA . GLN A 1 105 ? -8.447 6.208 19.564 1.00 94.94 105 GLN A CA 1
ATOM 803 C C . GLN A 1 105 ? -9.271 7.200 18.731 1.00 94.94 105 GLN A C 1
ATOM 805 O O . GLN A 1 105 ? -9.179 8.407 18.959 1.00 94.94 105 GLN A O 1
ATOM 810 N N . LEU A 1 106 ? -10.135 6.717 17.833 1.00 93.75 106 LEU A N 1
ATOM 811 C CA . LEU A 1 106 ? -11.062 7.565 17.073 1.00 93.75 106 LEU A CA 1
ATOM 812 C C . LEU A 1 106 ? -12.024 8.325 17.997 1.00 93.75 106 LEU A C 1
ATOM 814 O O . LEU A 1 106 ? -12.218 9.529 17.826 1.00 93.75 106 LEU A O 1
ATOM 818 N N . LEU A 1 107 ? -12.563 7.670 19.030 1.00 94.25 107 LEU A N 1
ATOM 819 C CA . LEU A 1 107 ? -13.390 8.334 20.042 1.00 94.25 107 LEU A CA 1
ATOM 820 C C . LEU A 1 107 ? -12.609 9.393 20.831 1.00 94.25 107 LEU A C 1
ATOM 822 O O . LEU A 1 107 ? -13.156 10.454 21.126 1.00 94.25 107 LEU A O 1
ATOM 826 N N . GLN A 1 108 ? -11.330 9.162 21.138 1.00 94.62 108 GLN A N 1
ATOM 827 C CA . GLN A 1 108 ? -10.480 10.171 21.782 1.00 94.62 108 GLN A CA 1
ATOM 828 C C . GLN A 1 108 ? -10.236 11.381 20.874 1.00 94.62 108 GLN A C 1
ATOM 830 O O . GLN A 1 108 ? -10.199 12.513 21.355 1.00 94.62 108 GLN A O 1
ATOM 835 N N . VAL A 1 109 ? -10.078 11.167 19.564 1.00 94.56 109 VAL A N 1
ATOM 836 C CA . VAL A 1 109 ? -9.983 12.259 18.585 1.00 94.56 109 VAL A CA 1
ATOM 837 C C . VAL A 1 109 ? -11.300 13.036 18.527 1.00 94.56 109 VAL A C 1
ATOM 839 O O . VAL A 1 109 ? -11.276 14.262 18.639 1.00 94.56 109 VAL A O 1
ATOM 842 N N . LEU A 1 110 ? -12.441 12.344 18.454 1.00 93.25 110 LEU A N 1
ATOM 843 C CA . LEU A 1 110 ? -13.768 12.962 18.498 1.00 93.25 110 LEU A CA 1
ATOM 844 C C . LEU A 1 110 ? -13.963 13.785 19.776 1.00 93.25 110 LEU A C 1
ATOM 846 O O . LEU A 1 110 ? -14.432 14.919 19.711 1.00 93.25 110 LEU A O 1
ATOM 850 N N . ALA A 1 111 ? -13.542 13.263 20.929 1.00 95.19 111 ALA A N 1
ATOM 851 C CA . ALA A 1 111 ? -13.683 13.939 22.214 1.00 95.19 111 ALA A CA 1
ATOM 852 C C . ALA A 1 111 ? -12.921 15.274 22.285 1.00 95.19 111 ALA A C 1
ATOM 854 O O . ALA A 1 111 ? -13.333 16.170 23.021 1.00 95.19 111 ALA A O 1
ATOM 855 N N . LYS A 1 112 ? -11.850 15.453 21.495 1.00 96.06 112 LYS A N 1
ATOM 856 C CA . LYS A 1 112 ? -11.132 16.738 21.404 1.00 96.06 112 LYS A CA 1
ATOM 857 C C . LYS A 1 112 ? -11.962 17.821 20.713 1.00 96.06 112 LYS A C 1
ATOM 859 O O . LYS A 1 112 ? -11.865 18.982 21.096 1.00 96.06 112 LYS A O 1
ATOM 864 N N . GLY A 1 113 ? -12.751 17.458 19.700 1.00 95.31 113 GLY A N 1
ATOM 865 C CA . GLY A 1 113 ? -13.595 18.398 18.953 1.00 95.31 113 GLY A CA 1
ATOM 866 C C . GLY A 1 113 ? -15.029 18.497 19.478 1.00 95.31 113 GLY A C 1
ATOM 867 O O . GLY A 1 113 ? -15.685 19.523 19.318 1.00 95.31 113 GLY A O 1
ATOM 868 N N . SER A 1 114 ? -15.548 17.430 20.082 1.00 95.81 114 SER A N 1
ATOM 869 C CA . SER A 1 114 ? -16.944 17.300 20.514 1.00 95.81 114 SER A CA 1
ATOM 870 C C . SER A 1 114 ? -17.062 16.343 21.714 1.00 95.81 114 SER A C 1
ATOM 872 O O . SER A 1 114 ? -17.571 15.230 21.575 1.00 95.81 114 SER A O 1
ATOM 874 N N . PRO A 1 115 ? -16.615 16.761 22.916 1.00 94.25 115 PRO A N 1
ATOM 875 C CA . PRO A 1 115 ? -16.533 15.893 24.095 1.00 94.25 115 PRO A CA 1
ATOM 876 C C . PRO A 1 115 ? -17.888 15.327 24.528 1.00 94.25 115 PRO A C 1
ATOM 878 O O . PRO A 1 115 ? -17.994 14.127 24.760 1.00 94.25 115 PRO A O 1
ATOM 881 N N . LYS A 1 116 ? -18.941 16.159 24.554 1.00 94.25 116 LYS A N 1
ATOM 882 C CA . LYS A 1 116 ? -20.298 15.706 24.905 1.00 94.25 116 LYS A CA 1
ATOM 883 C C . LYS A 1 116 ? -20.823 14.640 23.945 1.00 94.25 116 LYS A C 1
ATOM 885 O O . LYS A 1 116 ? -21.413 13.666 24.386 1.00 94.25 116 LYS A O 1
ATOM 890 N N . LEU A 1 117 ? -20.569 14.801 22.644 1.00 93.25 117 LEU A N 1
ATOM 891 C CA . LEU A 1 117 ? -20.983 13.818 21.644 1.00 93.25 117 LEU A CA 1
ATOM 892 C C . LEU A 1 117 ? -20.258 12.485 21.850 1.00 93.25 117 LEU A C 1
ATOM 894 O O . LEU A 1 117 ? -20.892 11.441 21.776 1.00 93.25 117 LEU A O 1
ATOM 898 N N . ALA A 1 118 ? -18.951 12.513 22.121 1.00 92.94 118 ALA A N 1
ATOM 899 C CA . ALA A 1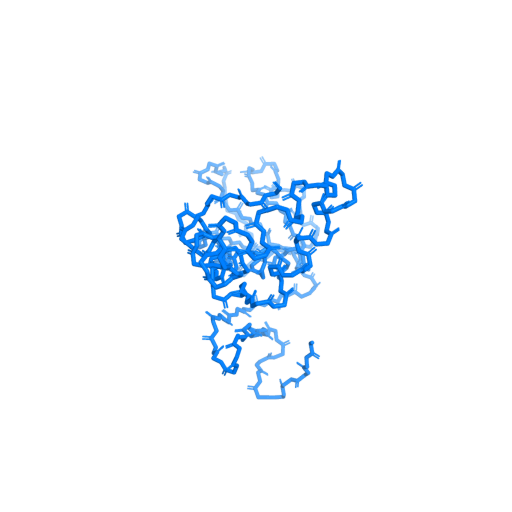 118 ? -18.188 11.295 22.381 1.00 92.94 118 ALA A CA 1
ATOM 900 C C . ALA A 1 118 ? -18.696 10.550 23.631 1.00 92.94 118 ALA A C 1
ATOM 902 O O . ALA A 1 118 ? -18.832 9.330 23.586 1.00 92.94 118 ALA A O 1
ATOM 903 N N . GLU A 1 119 ? -19.012 11.284 24.705 1.00 91.00 119 GLU A N 1
ATOM 904 C CA . GLU A 1 119 ? -19.535 10.738 25.967 1.00 91.00 119 GLU A CA 1
ATOM 905 C C . GLU A 1 119 ? -20.955 10.162 25.823 1.00 91.00 119 GLU A C 1
ATOM 907 O O . GLU A 1 119 ? -21.238 9.069 26.312 1.00 91.00 119 GLU A O 1
ATOM 912 N N . GLU A 1 120 ? -21.850 10.866 25.124 1.00 93.44 120 GLU A N 1
ATOM 913 C CA . GLU A 1 120 ? -23.234 10.419 24.923 1.00 93.44 120 GLU A CA 1
ATOM 914 C C . GLU A 1 120 ? -23.333 9.262 23.916 1.00 93.44 120 GLU A C 1
ATOM 916 O O . GLU A 1 120 ? -24.149 8.351 24.086 1.00 93.44 120 GLU A O 1
ATOM 921 N N . LEU A 1 121 ? -22.495 9.263 22.873 1.00 92.06 121 LEU A N 1
ATOM 922 C CA . LEU A 1 121 ? -22.526 8.247 21.822 1.00 92.06 121 LEU A CA 1
ATOM 923 C C . LEU A 1 121 ? -22.111 6.871 22.349 1.00 92.06 121 LEU A C 1
ATOM 925 O O . LEU A 1 121 ? -22.831 5.900 22.112 1.00 92.06 121 LEU A O 1
ATOM 929 N N . VAL A 1 122 ? -20.974 6.785 23.052 1.00 91.94 122 VAL A N 1
ATOM 930 C CA . VAL A 1 122 ? -20.428 5.525 23.577 1.00 91.94 122 VAL A CA 1
ATOM 931 C C . VAL A 1 122 ? -20.102 5.661 25.066 1.00 91.94 122 VAL A C 1
ATOM 933 O O . VAL A 1 122 ? -19.299 6.516 25.427 1.00 91.94 122 VAL A O 1
ATOM 936 N N . PRO A 1 123 ? -20.620 4.772 25.939 1.00 85.94 123 PRO A N 1
ATOM 937 C CA . PRO A 1 123 ? -21.461 3.604 25.649 1.00 85.94 123 PRO A CA 1
ATOM 938 C C . PRO A 1 123 ? -22.975 3.898 25.621 1.00 85.94 123 PRO A C 1
ATOM 940 O O . PRO A 1 123 ? -23.757 2.950 25.629 1.00 85.94 123 PRO A O 1
ATOM 943 N N . GLY A 1 124 ? -23.393 5.170 25.652 1.00 88.06 124 GLY A N 1
ATOM 944 C CA . GLY A 1 124 ? -24.789 5.569 25.863 1.00 88.06 124 GLY A CA 1
ATOM 945 C C . GLY A 1 124 ? -25.752 5.118 24.762 1.00 88.06 124 GLY A C 1
ATOM 946 O O . GLY A 1 124 ? -26.637 4.301 25.014 1.00 88.06 124 GLY A O 1
ATOM 947 N N . VAL A 1 125 ? -25.598 5.651 23.545 1.00 93.12 125 VAL A N 1
ATOM 948 C CA . VAL A 1 125 ? -26.474 5.326 22.400 1.00 93.12 125 VAL A CA 1
ATOM 949 C C . VAL A 1 125 ? -26.081 4.001 21.746 1.00 93.12 125 VAL A C 1
ATOM 951 O O . VAL A 1 125 ? -26.946 3.204 21.379 1.00 93.12 125 VAL A O 1
ATOM 954 N N . VAL A 1 126 ? -24.779 3.757 21.592 1.00 95.94 126 VAL A N 1
ATOM 955 C CA . VAL A 1 126 ? -24.240 2.515 21.034 1.00 95.94 126 VAL A CA 1
ATOM 956 C C . VAL A 1 126 ? -23.080 2.008 21.879 1.00 95.94 126 VAL A C 1
ATOM 958 O O . VAL A 1 126 ? -22.278 2.766 22.420 1.00 95.94 126 VAL A O 1
ATOM 961 N N . SER A 1 127 ? -22.942 0.689 21.956 1.00 96.31 127 SER A N 1
ATOM 962 C CA . SER A 1 127 ? -21.738 0.084 22.523 1.00 96.31 127 SER A CA 1
ATOM 963 C C . SER A 1 127 ? -20.533 0.280 21.598 1.00 96.31 127 SER A C 1
ATOM 965 O O . SER A 1 127 ? -20.670 0.360 20.374 1.00 96.31 127 SER A O 1
ATOM 967 N N . LEU A 1 128 ? -19.325 0.235 22.171 1.00 95.19 128 LEU A N 1
ATOM 968 C CA . LEU A 1 128 ? -18.073 0.267 21.406 1.00 95.19 128 LEU A CA 1
ATOM 969 C C . LEU A 1 128 ? -18.026 -0.830 20.325 1.00 95.19 128 LEU A C 1
ATOM 971 O O . LEU A 1 128 ? -17.568 -0.594 19.213 1.00 95.19 128 LEU A O 1
ATOM 975 N N . SER A 1 129 ? -18.557 -2.020 20.629 1.00 96.38 129 SER A N 1
ATOM 976 C CA . SER A 1 129 ? -18.603 -3.141 19.681 1.00 96.38 129 SER A CA 1
ATOM 977 C C . SER A 1 129 ? -19.594 -2.920 18.536 1.00 96.38 129 SER A C 1
ATOM 979 O O . SER A 1 129 ? -19.356 -3.389 17.426 1.00 96.38 129 SER A O 1
ATOM 981 N N . GLN A 1 130 ? -20.706 -2.221 18.777 1.00 96.88 130 GLN A N 1
ATOM 982 C CA . GLN A 1 130 ? -21.623 -1.826 17.704 1.00 96.88 130 GLN A CA 1
ATOM 983 C C . GLN A 1 130 ? -20.980 -0.769 16.807 1.00 96.88 130 GLN A C 1
ATOM 985 O O . GLN A 1 130 ? -21.037 -0.916 15.590 1.00 96.88 130 GLN A O 1
ATOM 990 N N . LEU A 1 131 ? -20.317 0.235 17.393 1.00 96.19 131 LEU A N 1
ATOM 991 C CA . LEU A 1 131 ? -19.580 1.238 16.626 1.00 96.19 131 LEU A CA 1
ATOM 992 C C . LEU A 1 131 ? -18.495 0.587 15.757 1.00 96.19 131 LEU A C 1
ATOM 994 O O . LEU A 1 131 ? -18.438 0.861 14.562 1.00 96.19 131 LEU A O 1
ATOM 998 N N . LEU A 1 132 ? -17.707 -0.339 16.316 1.00 96.94 132 LEU A N 1
ATOM 999 C CA . LEU A 1 132 ? -16.711 -1.101 15.559 1.00 96.94 132 LEU A CA 1
ATOM 1000 C C . LEU A 1 132 ? -17.327 -1.812 14.348 1.00 96.94 132 LEU A C 1
ATOM 1002 O O . LEU A 1 132 ? -16.823 -1.663 13.242 1.00 96.94 132 LEU A O 1
ATOM 1006 N N . LYS A 1 133 ? -18.443 -2.532 14.526 1.00 97.19 133 LYS A N 1
ATOM 1007 C CA . LYS A 1 133 ? -19.116 -3.230 13.416 1.00 97.19 133 LYS A CA 1
ATOM 1008 C C . LYS A 1 133 ? -19.583 -2.280 12.313 1.00 97.19 133 LYS A C 1
ATOM 1010 O O . LYS A 1 133 ? -19.475 -2.621 11.140 1.00 97.19 133 LYS A O 1
ATOM 1015 N N . VAL A 1 134 ? -20.092 -1.102 12.677 1.00 96.69 134 VAL A N 1
ATOM 1016 C CA . VAL A 1 134 ? -20.503 -0.080 11.702 1.00 96.69 134 VAL A CA 1
ATOM 1017 C C . VAL A 1 134 ? -19.294 0.429 10.918 1.00 96.69 134 VAL A C 1
ATOM 1019 O O . VAL A 1 134 ? -19.335 0.466 9.693 1.00 96.69 134 VAL A O 1
ATOM 1022 N N . LEU A 1 135 ? -18.199 0.765 11.604 1.00 96.81 135 LEU A N 1
ATOM 1023 C CA . LEU A 1 135 ? -16.973 1.242 10.957 1.00 96.81 135 LEU A CA 1
ATOM 1024 C C . LEU A 1 135 ? -16.344 0.169 10.058 1.00 96.81 135 LEU A C 1
ATOM 1026 O O . LEU A 1 135 ? -15.918 0.477 8.950 1.00 96.81 135 LEU A O 1
ATOM 1030 N N . GL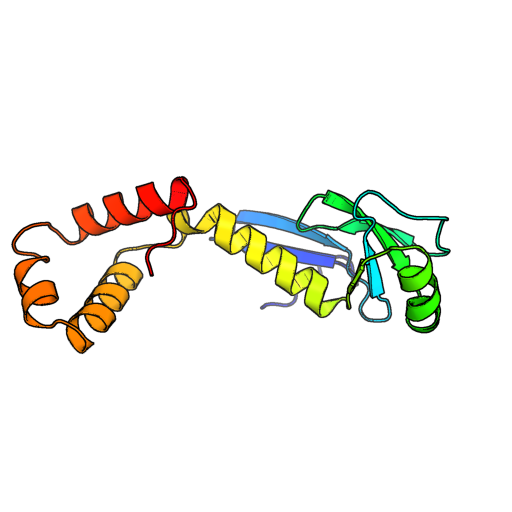N A 1 136 ? -16.343 -1.094 10.491 1.00 97.12 136 GLN A N 1
ATOM 1031 C CA . GLN A 1 136 ? -15.889 -2.225 9.677 1.00 97.12 136 GLN A CA 1
ATOM 1032 C C . GLN A 1 136 ? -16.722 -2.391 8.405 1.00 97.12 136 GLN A C 1
ATOM 1034 O O . GLN A 1 136 ? -16.148 -2.619 7.343 1.00 97.12 136 GLN A O 1
ATOM 1039 N N . ALA A 1 137 ? -18.049 -2.252 8.492 1.00 97.12 137 ALA A N 1
ATOM 1040 C CA . ALA A 1 137 ? -18.927 -2.325 7.326 1.00 97.12 137 ALA A CA 1
ATOM 1041 C C . ALA A 1 137 ? -18.639 -1.191 6.329 1.00 97.12 137 ALA A C 1
ATOM 1043 O O . ALA A 1 137 ? -18.471 -1.450 5.141 1.00 97.12 137 ALA A O 1
ATOM 1044 N N . LEU A 1 138 ? -18.485 0.044 6.820 1.00 96.56 138 LEU A N 1
ATOM 1045 C CA . LEU A 1 138 ? -18.111 1.188 5.983 1.00 96.56 138 LEU A CA 1
ATOM 1046 C C . LEU A 1 138 ? -16.763 0.963 5.286 1.00 96.56 138 LEU A C 1
ATOM 1048 O O . LEU A 1 138 ? -16.657 1.133 4.074 1.00 96.56 138 LEU A O 1
ATOM 1052 N N . LEU A 1 139 ? -15.743 0.520 6.024 1.00 95.75 139 LEU A N 1
ATOM 1053 C CA . LEU A 1 139 ? -14.415 0.256 5.467 1.00 95.75 139 LEU A CA 1
ATOM 1054 C C . LEU A 1 139 ? -14.403 -0.916 4.477 1.00 95.75 139 LEU A C 1
ATOM 1056 O O . LEU A 1 139 ? -13.673 -0.8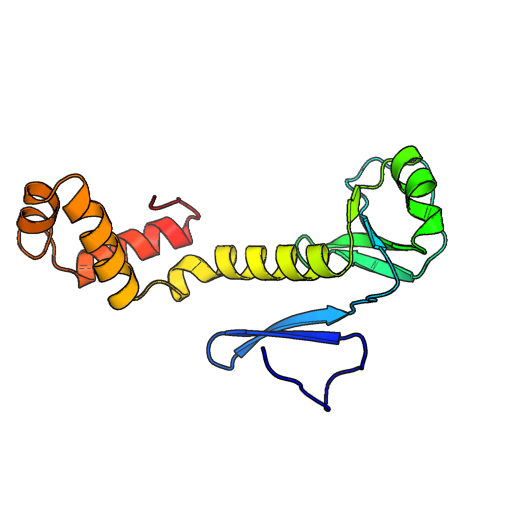64 3.490 1.00 95.75 139 LEU A O 1
ATOM 1060 N N . ALA A 1 140 ? -15.234 -1.940 4.691 1.00 94.69 140 ALA A N 1
ATOM 1061 C CA . ALA A 1 140 ? -15.393 -3.046 3.745 1.00 94.69 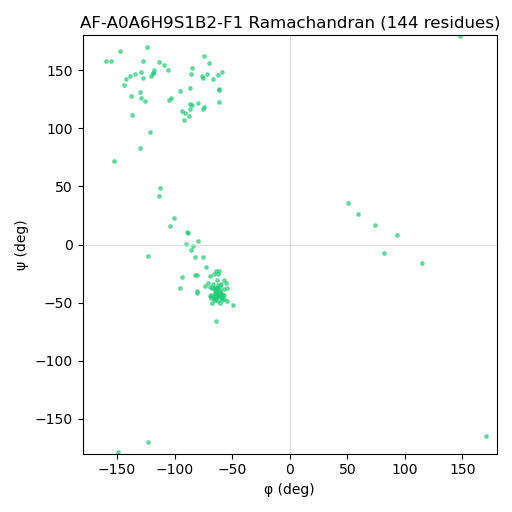140 ALA A CA 1
ATOM 1062 C C . ALA A 1 140 ? -15.963 -2.574 2.395 1.00 94.69 140 ALA A C 1
ATOM 1064 O O . ALA A 1 140 ? -15.615 -3.123 1.352 1.00 94.69 140 ALA A O 1
ATOM 1065 N N . GLU A 1 141 ? -16.780 -1.520 2.408 1.00 94.38 141 GLU A N 1
ATOM 1066 C CA . GLU A 1 141 ? -17.295 -0.833 1.217 1.00 94.38 141 GLU A CA 1
ATOM 1067 C C . GLU A 1 141 ? -16.377 0.307 0.734 1.00 94.38 141 GLU A C 1
ATOM 1069 O O . GLU A 1 141 ? -16.756 1.090 -0.135 1.00 94.38 141 GLU A O 1
ATOM 1074 N N . GLN A 1 142 ? -15.158 0.407 1.277 1.00 91.31 142 GLN A N 1
ATOM 1075 C CA . GLN A 1 142 ? -14.182 1.462 0.978 1.00 91.31 142 GLN A CA 1
ATOM 1076 C C . GLN A 1 142 ? -14.685 2.886 1.283 1.00 91.31 142 GLN A C 1
ATOM 1078 O O . GLN A 1 142 ? -14.207 3.863 0.702 1.00 91.31 142 GLN A O 1
ATOM 1083 N N . VAL A 1 143 ? -15.619 3.026 2.228 1.00 94.31 143 VAL A N 1
ATOM 1084 C CA . VAL A 1 143 ? -16.114 4.319 2.709 1.00 94.31 143 VAL A CA 1
ATOM 1085 C C . VAL A 1 143 ? -15.183 4.854 3.808 1.00 94.31 143 VAL A C 1
ATOM 1087 O O . VAL A 1 143 ? -15.023 4.205 4.846 1.00 94.31 143 VAL A O 1
ATOM 1090 N N . PRO A 1 144 ? -14.563 6.038 3.630 1.00 89.75 144 PRO A N 1
ATOM 1091 C CA . PRO A 1 144 ? -13.676 6.618 4.638 1.00 89.75 144 PRO A CA 1
ATOM 1092 C C . PRO A 1 144 ? -14.410 7.017 5.928 1.00 89.75 144 PRO A C 1
ATOM 1094 O O . PRO A 1 144 ? -15.501 7.578 5.873 1.00 89.75 144 PRO A O 1
ATOM 1097 N N . VAL A 1 145 ? -13.762 6.823 7.083 1.00 87.62 145 VAL A N 1
ATOM 1098 C CA . VAL A 1 145 ? -14.305 7.110 8.432 1.00 87.62 145 VAL A CA 1
ATOM 1099 C C . VAL A 1 145 ? -13.562 8.254 9.150 1.00 87.62 145 VAL A C 1
ATOM 1101 O O . VAL A 1 145 ? -13.225 8.146 10.327 1.00 87.62 145 VAL A O 1
ATOM 1104 N N . ARG A 1 146 ? -13.234 9.319 8.406 1.00 79.12 146 ARG A N 1
ATOM 1105 C CA . ARG A 1 146 ? -12.429 10.466 8.875 1.00 79.12 146 ARG A CA 1
ATOM 1106 C C . ARG A 1 146 ? -13.172 11.384 9.838 1.00 79.12 146 ARG A C 1
ATOM 1108 O O . ARG A 1 146 ? -14.384 11.593 9.622 1.00 79.12 146 ARG A O 1
#

Radius of gyration: 20.97 Å; Cα contacts (8 Å, |Δi|>4): 190; chains: 1; bounding box: 46×36×54 Å